Protein AF-A0A8J3WY19-F1 (afdb_monomer_lite)

Structure (mmCIF, N/CA/C/O backbone):
data_AF-A0A8J3WY19-F1
#
_entry.id   AF-A0A8J3WY19-F1
#
loop_
_atom_site.group_PDB
_atom_site.id
_atom_site.type_symbol
_atom_site.label_atom_id
_atom_site.label_alt_id
_atom_site.label_comp_id
_atom_site.label_asym_id
_atom_site.label_entity_id
_atom_site.label_seq_id
_atom_site.pdbx_PDB_ins_code
_atom_site.Cartn_x
_atom_site.Cartn_y
_atom_site.Cartn_z
_atom_site.occupancy
_atom_site.B_iso_or_equiv
_atom_site.auth_seq_id
_atom_site.auth_comp_id
_atom_site.auth_asym_id
_atom_site.auth_atom_id
_atom_site.pdbx_PDB_model_num
ATOM 1 N N . MET A 1 1 ? -8.862 16.803 -25.129 1.00 48.91 1 MET A N 1
ATOM 2 C CA . MET A 1 1 ? -8.220 15.587 -25.677 1.00 48.91 1 MET A CA 1
ATOM 3 C C . MET A 1 1 ? -8.753 14.392 -24.899 1.00 48.91 1 MET A C 1
ATOM 5 O O . MET A 1 1 ? -8.612 14.383 -23.685 1.00 48.91 1 MET A O 1
ATOM 9 N N . ARG A 1 2 ? -9.448 13.446 -25.542 1.00 55.69 2 ARG A N 1
ATOM 10 C CA . ARG A 1 2 ? -9.846 12.191 -24.880 1.00 55.69 2 ARG A CA 1
ATOM 11 C C . ARG A 1 2 ? -8.604 11.305 -24.781 1.00 55.69 2 ARG A C 1
ATOM 13 O O . ARG A 1 2 ? -8.030 10.978 -25.813 1.00 55.69 2 ARG A O 1
ATOM 20 N N . ASN A 1 3 ? -8.202 10.933 -23.568 1.00 65.38 3 ASN A N 1
ATOM 21 C CA . ASN A 1 3 ? -7.249 9.843 -23.372 1.00 65.38 3 ASN A CA 1
ATOM 22 C C . ASN A 1 3 ? -7.974 8.542 -23.714 1.00 65.38 3 ASN A C 1
ATOM 24 O O . ASN A 1 3 ? -8.823 8.087 -22.948 1.00 65.38 3 ASN A O 1
ATOM 28 N N . ALA A 1 4 ? -7.691 7.984 -24.889 1.00 74.88 4 ALA A N 1
ATOM 29 C CA . ALA A 1 4 ? -8.063 6.606 -25.165 1.00 74.88 4 ALA A CA 1
ATOM 30 C C . ALA A 1 4 ? -7.256 5.707 -24.210 1.00 74.88 4 ALA A C 1
ATOM 32 O O . ALA A 1 4 ? -6.049 5.930 -24.065 1.00 74.88 4 ALA A O 1
ATOM 33 N N . PRO A 1 5 ? -7.885 4.739 -23.520 1.00 75.88 5 PRO A N 1
ATOM 34 C CA . PRO A 1 5 ? -7.145 3.802 -22.690 1.00 75.88 5 PRO A CA 1
ATOM 35 C C . PRO A 1 5 ? -6.148 3.043 -23.570 1.00 75.88 5 PRO A C 1
ATOM 37 O O . PRO A 1 5 ? -6.517 2.474 -24.596 1.00 75.88 5 PRO A O 1
ATOM 40 N N . VAL A 1 6 ? -4.874 3.072 -23.181 1.00 78.44 6 VAL A N 1
ATOM 41 C CA . VAL A 1 6 ? -3.832 2.278 -23.833 1.00 78.44 6 VAL A CA 1
ATOM 42 C C . VAL A 1 6 ? -4.030 0.831 -23.403 1.00 78.44 6 VAL A C 1
ATOM 44 O O . VAL A 1 6 ? -3.891 0.514 -22.221 1.00 78.44 6 VAL A O 1
ATOM 47 N N . ASP A 1 7 ? -4.351 -0.044 -24.354 1.00 80.00 7 ASP A N 1
ATOM 48 C CA . ASP A 1 7 ? -4.406 -1.479 -24.097 1.00 80.00 7 ASP A CA 1
ATOM 49 C C . ASP A 1 7 ? -2.986 -2.050 -24.014 1.00 80.00 7 ASP A C 1
ATOM 51 O O . ASP A 1 7 ? -2.362 -2.441 -25.001 1.00 80.00 7 ASP A O 1
ATOM 55 N N . ILE A 1 8 ? -2.465 -2.075 -22.792 1.00 78.25 8 ILE A N 1
ATOM 56 C CA . ILE A 1 8 ? -1.156 -2.648 -22.479 1.00 78.25 8 ILE A CA 1
ATOM 57 C C . ILE A 1 8 ? -1.155 -4.181 -22.509 1.00 78.25 8 ILE A C 1
ATOM 59 O O . ILE A 1 8 ? -0.081 -4.777 -22.487 1.00 78.25 8 ILE A O 1
ATOM 63 N N . THR A 1 9 ? -2.320 -4.835 -22.553 1.00 82.50 9 THR A N 1
ATOM 64 C CA . THR A 1 9 ? -2.405 -6.305 -22.540 1.00 82.50 9 THR A CA 1
ATOM 65 C C . THR A 1 9 ? -2.073 -6.908 -23.903 1.00 82.50 9 THR A C 1
ATOM 67 O O . THR A 1 9 ? -1.526 -8.008 -23.972 1.00 82.50 9 THR A O 1
ATOM 70 N N . ALA A 1 10 ? -2.309 -6.147 -24.974 1.00 85.81 10 ALA A N 1
ATOM 71 C CA . ALA A 1 10 ? -1.919 -6.489 -26.337 1.00 85.81 10 ALA A CA 1
ATOM 72 C C . ALA A 1 10 ? -0.434 -6.201 -26.642 1.00 85.81 10 ALA A C 1
ATOM 74 O O . ALA A 1 10 ? 0.076 -6.605 -27.689 1.00 85.81 10 ALA A O 1
ATOM 75 N N . ALA A 1 11 ? 0.281 -5.497 -25.756 1.00 85.25 11 ALA A N 1
ATOM 76 C CA . ALA A 1 11 ? 1.672 -5.130 -25.989 1.00 85.25 11 ALA A CA 1
ATOM 77 C C . ALA A 1 11 ? 2.624 -6.332 -25.800 1.00 85.25 11 ALA A C 1
ATOM 79 O O . ALA A 1 11 ? 2.469 -7.115 -24.857 1.00 85.25 11 ALA A O 1
ATOM 80 N N . PRO A 1 12 ? 3.672 -6.476 -26.635 1.00 91.62 12 PRO A N 1
ATOM 81 C CA . PRO A 1 12 ? 4.674 -7.518 -26.441 1.00 91.62 12 PRO A CA 1
ATOM 82 C C . PRO A 1 12 ? 5.359 -7.400 -25.073 1.00 91.62 12 PRO A C 1
ATOM 84 O O . PRO A 1 12 ? 5.824 -6.325 -24.688 1.00 91.62 12 PRO A O 1
ATOM 87 N N . ARG A 1 13 ? 5.519 -8.526 -24.365 1.00 89.06 13 ARG A N 1
ATOM 88 C CA . ARG A 1 13 ? 6.179 -8.569 -23.042 1.00 89.06 13 ARG A CA 1
ATOM 89 C C . ARG A 1 13 ? 7.567 -7.922 -23.032 1.00 89.06 13 ARG A C 1
ATOM 91 O O . ARG A 1 13 ? 7.927 -7.278 -22.052 1.00 89.06 13 ARG A O 1
ATOM 98 N N . ALA A 1 14 ? 8.326 -8.065 -24.119 1.00 92.62 14 ALA A N 1
ATOM 99 C CA . ALA A 1 14 ? 9.642 -7.444 -24.260 1.00 92.62 14 ALA A CA 1
ATOM 100 C C . ALA A 1 14 ? 9.567 -5.908 -24.233 1.00 92.62 14 ALA A C 1
ATOM 102 O O . ALA A 1 14 ? 10.382 -5.268 -23.571 1.00 92.62 14 ALA A O 1
ATOM 103 N N . VAL A 1 15 ? 8.559 -5.322 -24.890 1.00 93.00 15 VAL A N 1
ATOM 104 C CA . VAL A 1 15 ? 8.318 -3.872 -24.877 1.00 93.00 15 VAL A CA 1
ATOM 105 C C . VAL A 1 15 ? 7.951 -3.424 -23.466 1.00 93.00 15 VAL A C 1
ATOM 107 O O . VAL A 1 15 ? 8.563 -2.495 -22.949 1.00 93.00 15 VAL A O 1
ATOM 110 N N . ILE A 1 16 ? 7.039 -4.142 -22.800 1.00 91.25 16 ILE A N 1
ATOM 111 C CA . ILE A 1 16 ? 6.648 -3.845 -21.412 1.00 91.25 16 ILE A CA 1
ATOM 112 C C . ILE A 1 16 ? 7.872 -3.870 -20.485 1.00 91.25 16 ILE A C 1
ATOM 114 O O . ILE A 1 16 ? 8.081 -2.933 -19.716 1.00 91.25 16 ILE A O 1
ATOM 118 N N . GLY A 1 17 ? 8.708 -4.909 -20.581 1.00 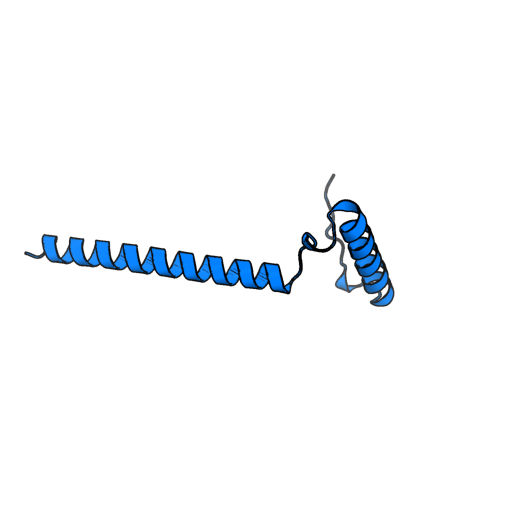92.12 17 GLY A N 1
ATOM 119 C CA . GLY A 1 17 ? 9.919 -5.039 -19.769 1.00 92.12 17 GLY A CA 1
ATOM 120 C C . GLY A 1 17 ? 10.930 -3.919 -20.025 1.00 92.12 17 GLY A C 1
ATOM 121 O O . GLY A 1 17 ? 11.462 -3.337 -19.077 1.00 92.12 17 GLY A O 1
ATOM 122 N N . ALA A 1 18 ? 11.158 -3.566 -21.293 1.00 95.25 18 ALA A N 1
ATOM 123 C CA . ALA A 1 18 ? 12.060 -2.480 -21.667 1.00 95.25 18 ALA A CA 1
ATOM 124 C C . ALA A 1 18 ? 11.571 -1.121 -21.138 1.00 95.25 18 ALA A C 1
ATOM 126 O O . ALA A 1 18 ? 12.349 -0.378 -20.532 1.00 95.25 18 ALA A O 1
ATOM 127 N N . THR A 1 19 ? 10.281 -0.818 -21.306 1.00 92.69 19 THR A N 1
ATOM 128 C CA . THR A 1 19 ? 9.665 0.419 -20.815 1.00 92.69 19 THR A CA 1
ATOM 129 C C . THR A 1 19 ? 9.686 0.488 -19.289 1.00 92.69 19 THR A C 1
ATOM 131 O O . THR A 1 19 ? 10.088 1.512 -18.739 1.00 92.69 19 THR A O 1
ATOM 134 N N . ALA A 1 20 ? 9.342 -0.599 -18.589 1.00 90.50 20 ALA A N 1
ATOM 135 C CA . ALA A 1 20 ? 9.398 -0.654 -17.127 1.00 90.50 20 ALA A CA 1
ATOM 136 C C . ALA A 1 20 ? 10.824 -0.419 -16.601 1.00 90.50 20 ALA A C 1
ATOM 138 O O . ALA A 1 20 ? 11.024 0.374 -15.680 1.00 90.50 20 ALA A O 1
ATOM 139 N N . GLY A 1 21 ? 11.829 -1.043 -17.226 1.00 93.50 21 GLY A N 1
ATOM 140 C CA . GLY A 1 21 ? 13.234 -0.838 -16.872 1.00 93.50 21 GLY A CA 1
ATOM 141 C C . GLY A 1 21 ? 13.715 0.595 -17.120 1.00 93.50 21 GLY A C 1
ATOM 142 O O . GLY A 1 21 ? 14.472 1.136 -16.314 1.00 93.50 21 GLY A O 1
ATOM 143 N N . LEU A 1 22 ? 13.266 1.231 -18.207 1.00 95.69 22 LEU A N 1
ATOM 144 C CA . LEU A 1 22 ? 13.564 2.638 -18.483 1.00 95.69 22 LEU A CA 1
ATOM 145 C C . LEU A 1 22 ? 12.945 3.560 -17.426 1.00 95.69 22 LEU A C 1
ATOM 147 O O . LEU A 1 22 ? 13.665 4.373 -16.849 1.00 95.69 22 LEU A O 1
ATOM 151 N N . ILE A 1 23 ? 11.648 3.402 -17.142 1.00 91.69 23 ILE A N 1
ATOM 152 C CA . ILE A 1 23 ? 10.932 4.191 -16.126 1.00 91.69 23 ILE A CA 1
ATOM 153 C C . ILE A 1 23 ? 11.621 4.054 -14.770 1.00 91.69 23 ILE A C 1
ATOM 155 O O . ILE A 1 23 ? 11.858 5.058 -14.104 1.00 91.69 23 ILE A O 1
ATOM 159 N N . TYR A 1 24 ? 11.993 2.832 -14.387 1.00 92.06 24 TYR A N 1
ATOM 160 C CA . TYR A 1 24 ? 12.697 2.580 -13.136 1.00 92.06 24 TYR A CA 1
ATOM 161 C C . TYR A 1 24 ? 14.029 3.336 -13.065 1.00 92.06 24 TYR A C 1
ATOM 163 O O . TYR A 1 24 ? 14.250 4.081 -12.117 1.00 92.06 24 TYR A O 1
ATOM 171 N N . ARG A 1 25 ? 14.892 3.223 -14.086 1.00 94.81 25 ARG A N 1
ATOM 172 C CA . ARG A 1 25 ? 16.197 3.914 -14.099 1.00 94.81 25 ARG A CA 1
ATOM 173 C C . ARG A 1 25 ? 16.058 5.434 -14.054 1.00 94.81 25 ARG A C 1
ATOM 175 O O . ARG A 1 25 ? 16.778 6.085 -13.301 1.00 94.81 25 ARG A O 1
ATOM 182 N N . VAL A 1 26 ? 15.133 5.990 -14.838 1.00 96.00 26 VAL A N 1
ATOM 183 C CA . VAL A 1 26 ? 14.852 7.434 -14.829 1.00 96.00 26 VAL A CA 1
ATOM 184 C C . VAL A 1 26 ? 14.334 7.860 -13.459 1.00 96.00 26 VAL A C 1
ATOM 186 O O . VAL A 1 26 ? 14.829 8.832 -12.894 1.00 96.00 26 VAL A O 1
ATOM 189 N N . GLY A 1 27 ? 13.405 7.095 -12.885 1.00 92.06 27 GLY A N 1
ATOM 190 C CA . GLY A 1 27 ? 12.916 7.309 -11.530 1.00 92.06 27 GLY A CA 1
ATOM 191 C C . GLY A 1 27 ? 14.060 7.344 -10.522 1.00 92.06 27 GLY A C 1
ATOM 192 O O . GLY A 1 27 ? 14.158 8.303 -9.762 1.00 92.06 27 GLY A O 1
ATOM 193 N N . CYS A 1 28 ? 14.958 6.352 -10.540 1.00 93.69 28 CYS A N 1
ATOM 194 C CA . CYS A 1 28 ? 16.101 6.296 -9.624 1.00 93.69 28 CYS A CA 1
ATOM 195 C C . CYS A 1 28 ? 17.012 7.514 -9.777 1.00 93.69 28 CYS A C 1
ATOM 197 O O . CYS A 1 28 ? 17.474 8.055 -8.776 1.00 93.69 28 CYS A O 1
ATOM 199 N N . SER A 1 29 ? 17.235 7.965 -11.014 1.00 96.06 29 SER A N 1
ATOM 200 C CA . SER A 1 29 ? 18.056 9.141 -11.300 1.00 96.06 29 SER A CA 1
ATOM 201 C C . SER A 1 29 ? 17.436 10.447 -10.798 1.00 96.06 29 SER A C 1
ATOM 203 O O . SER A 1 29 ? 18.177 11.342 -10.407 1.00 96.06 29 SER A O 1
ATOM 205 N N . VAL A 1 30 ? 16.109 10.586 -10.843 1.00 96.62 30 VAL A N 1
ATOM 206 C CA . VAL A 1 30 ? 15.412 11.846 -10.517 1.00 96.62 30 VAL A CA 1
ATOM 207 C C . VAL A 1 30 ? 14.985 11.902 -9.051 1.00 96.62 30 VAL A C 1
ATOM 209 O O . VAL A 1 30 ? 15.134 1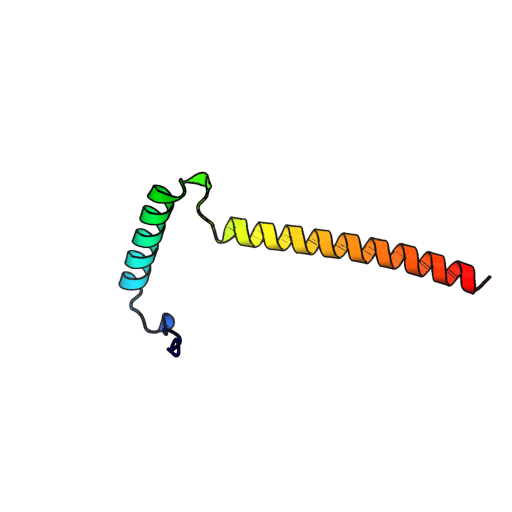2.927 -8.393 1.00 96.62 30 VAL A O 1
ATOM 212 N N . LEU A 1 31 ? 14.436 10.806 -8.530 1.00 93.88 31 LEU A N 1
ATOM 213 C CA . LEU A 1 31 ? 13.860 10.730 -7.186 1.00 93.88 31 LEU A CA 1
ATOM 214 C C . LEU A 1 31 ? 14.849 10.174 -6.156 1.00 93.88 31 LEU A C 1
ATOM 216 O O . LEU A 1 31 ? 14.664 10.380 -4.957 1.00 93.88 31 LEU A O 1
ATOM 220 N N . GLY A 1 32 ? 15.894 9.478 -6.607 1.00 92.75 32 GLY A N 1
ATOM 221 C CA . GLY A 1 32 ? 16.763 8.682 -5.752 1.00 92.75 32 GLY A CA 1
ATOM 222 C C . GLY A 1 32 ? 16.169 7.305 -5.446 1.00 92.75 32 GLY A C 1
ATOM 223 O O . GLY A 1 32 ? 14.955 7.113 -5.364 1.00 92.75 32 GLY A O 1
ATOM 224 N N . GLN A 1 33 ? 17.052 6.328 -5.247 1.00 89.19 33 GLN A N 1
ATOM 225 C CA . GLN A 1 33 ? 16.703 4.910 -5.114 1.00 89.19 33 GLN A CA 1
ATOM 226 C C . GLN A 1 33 ? 15.689 4.615 -3.993 1.00 89.19 33 GLN A C 1
ATOM 228 O O . GLN A 1 33 ? 14.817 3.764 -4.154 1.00 89.19 33 GLN A O 1
ATOM 233 N N . SER A 1 34 ? 15.781 5.318 -2.862 1.00 88.62 34 SER A N 1
ATOM 234 C CA . SER A 1 34 ? 14.920 5.100 -1.691 1.00 88.62 34 SER A CA 1
ATOM 235 C C . SER A 1 34 ? 13.503 5.654 -1.845 1.00 88.62 34 SER A C 1
ATOM 237 O O . SER A 1 34 ? 12.639 5.342 -1.031 1.00 88.62 34 SER A O 1
ATOM 239 N N . ARG A 1 35 ? 13.255 6.479 -2.869 1.00 88.31 35 ARG A N 1
ATOM 240 C CA . ARG A 1 35 ? 11.962 7.137 -3.101 1.00 88.31 35 ARG A CA 1
ATOM 241 C C . ARG A 1 35 ? 11.170 6.515 -4.246 1.00 88.31 35 ARG A C 1
ATOM 243 O O . ARG A 1 35 ? 10.114 7.033 -4.603 1.00 88.31 35 ARG A O 1
ATOM 250 N N . ILE A 1 36 ? 11.661 5.419 -4.826 1.00 93.06 36 ILE A N 1
ATOM 251 C CA . ILE A 1 36 ? 10.956 4.716 -5.894 1.00 93.06 36 ILE A CA 1
ATOM 252 C C . ILE A 1 36 ? 9.764 3.965 -5.306 1.00 93.06 36 ILE A C 1
ATOM 254 O O . ILE A 1 36 ? 9.959 3.086 -4.464 1.00 93.06 36 ILE A O 1
ATOM 258 N N . PRO A 1 37 ? 8.532 4.273 -5.743 1.00 86.00 37 PRO A N 1
ATOM 259 C CA . PRO A 1 37 ? 7.366 3.543 -5.286 1.00 86.00 37 PRO A CA 1
ATOM 260 C C . PRO A 1 37 ? 7.455 2.094 -5.767 1.00 86.00 37 PRO A C 1
ATOM 262 O O . PRO A 1 37 ? 7.635 1.823 -6.955 1.00 86.00 37 PRO A O 1
ATOM 265 N N . THR A 1 38 ? 7.314 1.154 -4.835 1.00 89.75 38 THR A N 1
ATOM 266 C CA . THR A 1 38 ? 7.267 -0.277 -5.140 1.00 89.75 38 THR A CA 1
ATOM 267 C C . THR A 1 38 ? 5.867 -0.811 -4.889 1.00 89.75 38 THR A C 1
ATOM 269 O O . THR A 1 38 ? 5.162 -0.358 -3.985 1.00 89.75 38 THR A O 1
ATOM 272 N N . ALA A 1 39 ? 5.466 -1.817 -5.668 1.00 89.75 39 ALA A N 1
ATOM 273 C CA . ALA A 1 39 ? 4.184 -2.485 -5.464 1.00 89.75 39 ALA A CA 1
ATOM 274 C C . ALA A 1 39 ? 4.050 -3.025 -4.028 1.00 89.75 39 ALA A C 1
ATOM 276 O O . ALA A 1 39 ? 2.994 -2.886 -3.416 1.00 89.75 39 ALA A O 1
ATOM 277 N N . GLN A 1 40 ? 5.137 -3.564 -3.464 1.00 93.00 40 GLN A N 1
ATOM 278 C CA . GLN A 1 40 ? 5.172 -4.067 -2.092 1.00 93.00 40 GLN A CA 1
ATOM 279 C C . GLN A 1 40 ? 4.950 -2.956 -1.056 1.00 93.00 40 GLN A C 1
ATOM 281 O O . GLN A 1 40 ? 4.104 -3.112 -0.177 1.00 93.00 40 GLN A O 1
ATOM 286 N N . ALA A 1 41 ? 5.676 -1.836 -1.153 1.00 93.50 41 ALA A N 1
ATOM 287 C CA . ALA A 1 41 ? 5.534 -0.730 -0.205 1.00 93.50 41 ALA A CA 1
ATOM 288 C C . ALA A 1 41 ? 4.127 -0.121 -0.260 1.00 93.50 41 ALA A C 1
ATOM 290 O O . ALA A 1 41 ? 3.528 0.152 0.780 1.00 93.50 41 ALA A O 1
ATOM 291 N N . ASN A 1 42 ? 3.567 0.014 -1.464 1.00 94.56 42 ASN A N 1
ATOM 292 C CA . ASN A 1 42 ? 2.206 0.509 -1.654 1.00 94.56 42 ASN A CA 1
ATOM 293 C C . ASN A 1 42 ? 1.170 -0.443 -1.040 1.00 94.56 42 ASN A C 1
ATOM 295 O O . ASN A 1 42 ? 0.259 0.002 -0.344 1.00 94.56 42 ASN A O 1
ATOM 299 N N . ALA A 1 43 ? 1.329 -1.754 -1.253 1.00 97.44 43 ALA A N 1
ATOM 300 C CA . ALA A 1 43 ? 0.453 -2.758 -0.657 1.00 97.44 43 ALA A CA 1
ATOM 301 C C . ALA A 1 43 ? 0.516 -2.722 0.877 1.00 97.44 43 ALA A C 1
ATOM 303 O O . ALA A 1 43 ? -0.518 -2.761 1.541 1.00 97.44 43 ALA A O 1
ATOM 304 N N . TRP A 1 44 ? 1.712 -2.581 1.452 1.00 96.75 44 TRP A N 1
ATOM 305 C CA . TRP A 1 44 ? 1.865 -2.467 2.900 1.00 96.75 44 TRP A CA 1
ATOM 306 C C . TRP A 1 44 ? 1.214 -1.199 3.462 1.00 96.75 44 TRP A C 1
ATOM 308 O O . TRP A 1 44 ? 0.505 -1.265 4.465 1.00 96.75 44 TRP A O 1
ATOM 318 N N . ALA A 1 45 ? 1.388 -0.057 2.792 1.00 97.00 45 ALA A N 1
ATOM 319 C CA . ALA A 1 45 ? 0.742 1.193 3.184 1.00 97.00 45 ALA A CA 1
ATOM 320 C C . ALA A 1 45 ? -0.792 1.071 3.178 1.00 97.00 45 ALA A C 1
ATOM 322 O O . ALA A 1 45 ? -1.449 1.551 4.104 1.00 97.00 45 ALA A O 1
ATOM 323 N N . ALA A 1 46 ? -1.359 0.372 2.188 1.00 97.69 46 ALA A N 1
ATOM 324 C CA . ALA A 1 46 ? -2.790 0.086 2.139 1.00 97.69 46 ALA A CA 1
ATOM 325 C C . ALA A 1 46 ? -3.246 -0.768 3.335 1.00 97.69 46 ALA A C 1
ATOM 327 O O . ALA A 1 46 ? -4.213 -0.410 4.002 1.00 97.69 46 ALA A O 1
ATOM 328 N N . VAL A 1 47 ? -2.506 -1.830 3.677 1.00 98.06 47 VAL A N 1
ATOM 329 C CA . VAL A 1 47 ? -2.802 -2.672 4.852 1.00 98.06 47 VAL A CA 1
ATOM 330 C C . VAL A 1 47 ? -2.749 -1.867 6.152 1.00 98.06 47 VAL A C 1
ATOM 332 O O . VAL A 1 47 ? -3.616 -2.023 7.012 1.00 98.06 47 VAL A O 1
ATOM 335 N N . CYS A 1 48 ? -1.751 -0.996 6.316 1.00 98.38 48 CYS A N 1
ATOM 336 C CA . CYS A 1 48 ? -1.663 -0.123 7.486 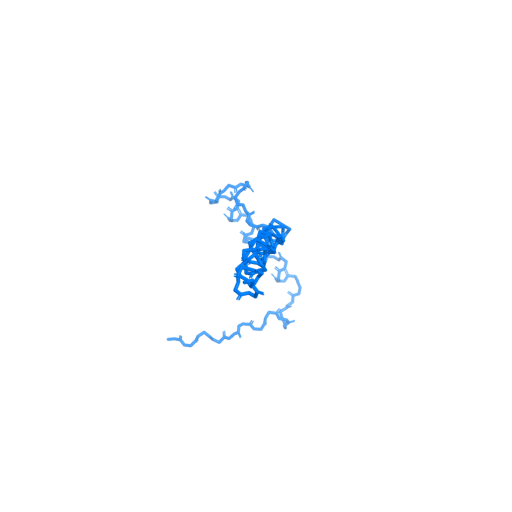1.00 98.38 48 CYS A CA 1
ATOM 337 C C . CYS A 1 48 ? -2.880 0.803 7.590 1.00 98.38 48 CYS A C 1
ATOM 339 O O . CYS A 1 48 ? -3.480 0.901 8.660 1.00 98.38 48 CYS A O 1
ATOM 341 N N . ALA A 1 49 ? -3.287 1.422 6.479 1.00 98.44 49 ALA A N 1
ATOM 342 C CA . ALA A 1 49 ? -4.472 2.271 6.441 1.00 98.44 49 ALA A CA 1
ATOM 343 C C . ALA A 1 49 ? -5.761 1.484 6.745 1.00 98.44 49 ALA A C 1
ATOM 345 O O . ALA A 1 49 ? -6.629 1.977 7.462 1.00 98.44 49 ALA A O 1
ATOM 346 N N . ASP A 1 50 ? -5.885 0.248 6.257 1.00 98.31 50 ASP A N 1
ATOM 347 C CA . ASP A 1 50 ? -7.020 -0.629 6.563 1.00 98.31 50 ASP A CA 1
ATOM 348 C C . ASP A 1 50 ? -7.095 -0.958 8.056 1.00 98.31 50 ASP A C 1
ATOM 350 O O . ASP A 1 50 ? -8.168 -0.879 8.658 1.00 98.31 50 ASP A O 1
ATOM 354 N N . ARG A 1 51 ? -5.952 -1.270 8.675 1.00 98.38 51 ARG A N 1
ATOM 355 C CA . ARG A 1 51 ? -5.874 -1.541 10.116 1.00 98.38 51 ARG A CA 1
ATOM 356 C C . ARG A 1 51 ? -6.235 -0.320 10.949 1.00 98.38 51 ARG A C 1
ATOM 358 O O . ARG A 1 51 ? -6.988 -0.460 11.908 1.00 98.38 51 ARG A O 1
ATOM 365 N N . GLN A 1 52 ? -5.748 0.858 10.572 1.00 98.50 52 GLN A N 1
ATOM 366 C CA . GLN A 1 52 ? -6.106 2.103 11.246 1.00 98.50 52 GLN A CA 1
ATOM 367 C C . GLN A 1 52 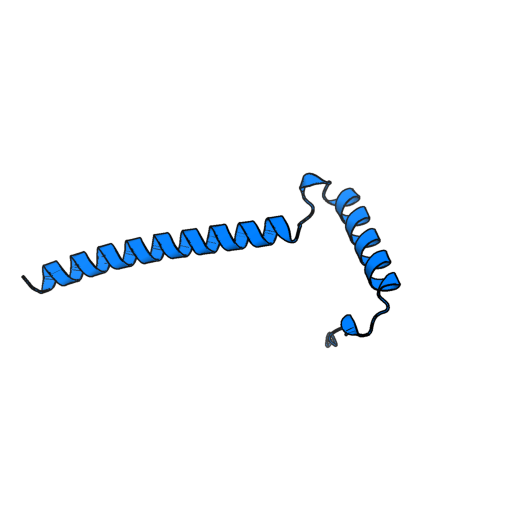? -7.618 2.356 11.158 1.00 98.50 52 GLN A C 1
ATOM 369 O O . GLN A 1 52 ? -8.269 2.555 12.181 1.00 98.50 52 GLN A O 1
ATOM 374 N N . ARG A 1 53 ? -8.208 2.235 9.961 1.00 97.94 53 ARG A N 1
ATOM 375 C CA . ARG A 1 53 ? -9.662 2.379 9.785 1.00 97.94 53 ARG A CA 1
ATOM 376 C C . ARG A 1 53 ? -10.451 1.360 10.613 1.00 97.94 53 ARG A C 1
ATOM 378 O O . ARG A 1 53 ? -11.534 1.677 11.096 1.00 97.94 53 ARG A O 1
ATOM 385 N N . ALA A 1 54 ? -9.937 0.143 10.790 1.00 98.31 54 ALA A N 1
ATOM 386 C CA . ALA A 1 54 ? -10.566 -0.860 11.648 1.00 98.31 54 ALA A CA 1
ATOM 387 C C . ALA A 1 54 ? -10.509 -0.477 13.139 1.00 98.31 54 ALA A C 1
ATOM 389 O O . ALA A 1 54 ? -11.502 -0.648 13.844 1.00 98.31 54 ALA A O 1
ATOM 390 N N . GLN A 1 55 ? -9.389 0.078 13.610 1.00 98.31 55 GLN A N 1
ATOM 391 C CA . GLN A 1 55 ? -9.248 0.565 14.989 1.00 98.31 55 GLN A CA 1
ATOM 392 C C . GLN A 1 55 ? -10.197 1.732 15.278 1.00 98.31 55 GLN A C 1
ATOM 394 O O . GLN A 1 55 ? -10.921 1.700 16.272 1.00 98.31 55 GLN A O 1
ATOM 399 N N . GLU A 1 56 ? -10.263 2.707 14.372 1.00 98.00 56 GLU A N 1
ATOM 400 C CA . GLU A 1 56 ? -11.172 3.856 14.473 1.00 98.00 56 GLU A CA 1
ATOM 401 C C . GLU A 1 56 ? -12.642 3.406 14.534 1.00 98.00 56 GLU A C 1
ATOM 403 O O . GLU A 1 56 ? -13.416 3.881 15.367 1.00 98.00 56 GLU A O 1
ATOM 408 N N . ARG A 1 57 ? -13.034 2.425 13.707 1.00 98.0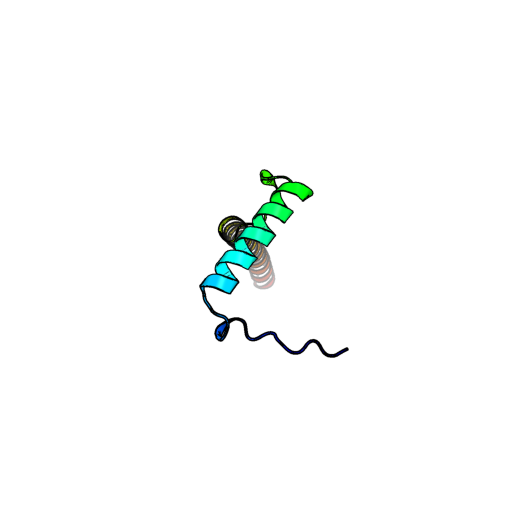6 57 ARG A N 1
ATOM 409 C CA . ARG A 1 57 ? -14.382 1.829 13.755 1.00 98.06 57 ARG A CA 1
ATOM 410 C C . ARG A 1 57 ? -14.660 1.145 15.091 1.00 98.06 57 ARG A C 1
ATOM 412 O O . ARG A 1 57 ? -15.717 1.375 15.672 1.00 98.06 57 ARG A O 1
ATOM 419 N N . ALA A 1 58 ? -13.712 0.364 15.605 1.00 98.00 58 ALA A N 1
ATOM 420 C CA . ALA A 1 58 ? -13.856 -0.306 16.896 1.00 98.00 58 ALA A CA 1
ATOM 421 C C . ALA A 1 58 ? -13.963 0.692 18.065 1.00 98.00 58 ALA A C 1
ATOM 423 O O . ALA A 1 58 ? -14.664 0.447 19.047 1.00 98.00 58 ALA A O 1
ATOM 424 N N . GLU A 1 59 ? -13.281 1.835 17.990 1.00 97.56 59 GLU A N 1
ATOM 425 C CA . GLU A 1 59 ? -13.449 2.927 18.952 1.00 97.56 59 GLU A CA 1
ATOM 426 C C . GLU A 1 59 ? -14.848 3.528 18.890 1.00 97.56 59 GLU A C 1
ATOM 428 O O . GLU A 1 59 ? -15.523 3.602 19.919 1.00 97.56 59 GLU A O 1
ATOM 433 N N . LEU A 1 60 ? -15.322 3.890 17.697 1.00 97.50 60 LEU A N 1
ATOM 434 C CA . LEU A 1 60 ? -16.672 4.422 17.507 1.00 97.50 60 LEU A CA 1
ATOM 435 C C . LEU A 1 60 ? -17.748 3.453 18.010 1.00 97.50 60 LEU A C 1
ATOM 437 O O . LEU A 1 60 ? -18.671 3.870 18.709 1.00 97.50 60 LEU A O 1
ATOM 441 N N . GLU A 1 61 ? -17.615 2.158 17.726 1.00 97.50 61 GLU A N 1
ATOM 442 C CA . GLU A 1 61 ? -18.539 1.132 18.218 1.00 97.50 61 GLU A CA 1
ATOM 443 C C . GLU A 1 61 ? -18.588 1.076 19.750 1.00 97.50 61 GLU A C 1
ATOM 445 O O . GLU A 1 61 ? -19.680 0.991 20.320 1.00 97.50 61 GLU A O 1
ATOM 450 N N . ARG A 1 62 ? -17.437 1.202 20.429 1.00 96.56 62 ARG A N 1
ATOM 451 C CA . ARG A 1 62 ? -17.367 1.265 21.901 1.00 96.56 62 ARG A CA 1
ATOM 452 C C . ARG A 1 62 ? -18.082 2.496 22.460 1.00 96.56 62 ARG A C 1
ATOM 454 O O . ARG A 1 62 ? -18.853 2.377 23.419 1.00 96.56 62 ARG A O 1
ATOM 461 N N . TRP A 1 63 ? -17.876 3.665 21.854 1.00 97.06 63 TRP A N 1
ATOM 462 C CA . TRP A 1 63 ? -18.571 4.895 22.250 1.00 97.06 63 TRP A CA 1
ATOM 463 C C . TRP A 1 63 ? -20.085 4.782 22.047 1.00 97.06 63 TRP A C 1
ATOM 465 O O . TRP A 1 63 ? -20.856 5.112 22.951 1.00 97.06 63 TRP A O 1
ATOM 475 N N . LEU A 1 64 ? -20.521 4.249 20.903 1.00 96.75 64 LEU A N 1
ATOM 476 C CA . LEU A 1 64 ? -21.937 4.047 20.595 1.00 96.75 64 LEU A CA 1
ATOM 477 C C . LEU A 1 64 ? -22.598 3.035 21.536 1.00 96.75 64 LEU A C 1
ATOM 479 O O . LEU A 1 64 ? -23.720 3.266 21.984 1.00 96.75 64 LEU A O 1
ATOM 483 N N . ALA A 1 65 ? -21.918 1.936 21.866 1.00 95.75 65 ALA A N 1
ATOM 484 C CA . ALA A 1 65 ? -22.411 0.956 22.832 1.00 95.75 65 ALA A CA 1
ATOM 485 C C . ALA A 1 65 ? -22.604 1.583 24.222 1.00 95.75 65 ALA A C 1
ATOM 487 O O . ALA A 1 65 ? -23.654 1.408 24.839 1.00 95.75 65 ALA A O 1
ATOM 488 N N . THR A 1 66 ? -21.636 2.390 24.666 1.00 94.19 66 THR A N 1
ATOM 489 C CA . THR A 1 66 ? -21.722 3.124 25.937 1.00 94.19 66 THR A CA 1
ATOM 490 C C . THR A 1 66 ? -22.884 4.120 25.931 1.00 94.19 66 THR A C 1
ATOM 492 O O . THR A 1 66 ? -23.626 4.219 26.908 1.00 94.19 66 THR A O 1
ATOM 495 N N . GLY A 1 67 ? -23.074 4.844 24.823 1.00 94.06 67 GLY A N 1
ATOM 496 C CA . GLY A 1 67 ? -24.193 5.769 24.644 1.00 94.06 67 GLY A CA 1
ATOM 497 C C . GLY A 1 67 ? -25.557 5.076 24.690 1.00 94.06 67 GLY A C 1
ATOM 498 O O . GLY A 1 67 ? -26.460 5.572 25.360 1.00 94.06 67 GLY A O 1
ATOM 499 N N . ARG A 1 68 ? -25.697 3.908 24.044 1.00 92.50 68 ARG A N 1
ATOM 500 C CA . ARG A 1 68 ? -26.924 3.092 24.113 1.00 92.50 68 ARG A CA 1
ATOM 501 C C . ARG A 1 68 ? -27.234 2.664 25.546 1.00 92.50 68 ARG A C 1
ATOM 503 O O . ARG A 1 68 ? -28.318 2.941 26.038 1.00 92.50 68 ARG A O 1
ATOM 510 N N . GLN A 1 69 ? -26.251 2.123 26.263 1.00 89.38 69 GLN A N 1
ATOM 511 C CA . GLN A 1 69 ? -26.451 1.652 27.637 1.00 89.38 69 GLN A CA 1
ATOM 512 C C . GLN A 1 69 ? -26.848 2.761 28.626 1.00 89.38 69 GLN A C 1
ATOM 514 O O . GLN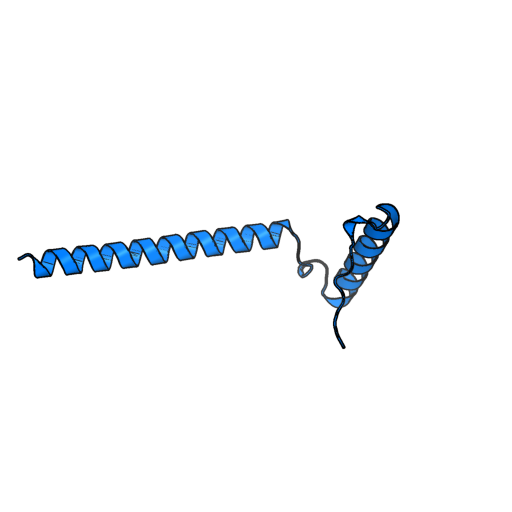 A 1 69 ? -27.529 2.487 29.611 1.00 89.38 69 GLN A O 1
ATOM 519 N N . ARG A 1 70 ? -26.436 4.013 28.383 1.00 88.38 70 ARG A N 1
ATOM 520 C CA . ARG A 1 70 ? -26.891 5.169 29.177 1.00 88.38 70 ARG A CA 1
ATOM 521 C C . ARG A 1 70 ? -28.330 5.575 28.883 1.00 88.38 70 ARG A C 1
ATOM 523 O O . ARG A 1 70 ? -28.960 6.146 29.757 1.00 88.38 70 ARG A O 1
ATOM 530 N N . ARG A 1 71 ? -28.809 5.351 27.660 1.00 89.00 71 ARG A N 1
ATOM 531 C CA . ARG A 1 71 ? -30.169 5.708 27.241 1.00 89.00 71 ARG A CA 1
ATOM 532 C C . ARG A 1 71 ? -31.213 4.715 27.755 1.00 89.00 71 ARG A C 1
ATOM 534 O O . ARG A 1 71 ? -32.352 5.108 27.966 1.00 89.00 71 ARG A O 1
ATOM 541 N N . ASP A 1 72 ? -30.808 3.463 27.947 1.00 83.50 72 ASP A N 1
ATOM 542 C CA . ASP A 1 72 ? -31.675 2.366 28.391 1.00 83.50 72 ASP A CA 1
ATOM 543 C C . ASP A 1 72 ? -31.718 2.205 29.932 1.00 83.50 72 ASP A C 1
ATOM 545 O O . ASP A 1 72 ? -32.296 1.242 30.437 1.00 83.50 72 ASP A O 1
ATOM 549 N N . ARG A 1 73 ? -31.092 3.124 30.682 1.00 63.78 73 ARG A N 1
ATOM 550 C CA . ARG A 1 73 ? -31.162 3.252 32.149 1.00 63.78 73 ARG A CA 1
ATOM 551 C C . ARG A 1 73 ? -32.000 4.461 32.535 1.00 63.78 73 ARG A C 1
ATOM 553 O O . ARG A 1 73 ? -32.707 4.344 33.556 1.00 63.78 73 ARG A O 1
#

Sequence (73 aa):
MRNAPVDITAAPRAVIGATAGLIYRVGCSVLGQSRIPTAQANAWAAVCADRQRAQERAELERWLATGRQRRDR

Foldseek 3Di:
DDPDDDPPVPPDPVVVVVVVVVVQVVCCVPVNPVRDDDPVVVVVVVVVVVVVVVVVVVVVVVVVVVVVVVVVD

Organism: NCBI:txid689768

pLDDT: mean 90.61, std 9.68, range [48.91, 98.5]

Secondary structure (DSSP, 8-state):
--------SSS-HHHHHHHHHHHHHHHHHHH-GGG---HHHHHHHHHHHHHHHHHHHHHHHHHHHHHHHHH--

Radius of gyration: 23.07 Å; chains: 1; bounding box: 50×24×59 Å